Protein AF-A0A4Q1FXV6-F1 (afdb_monomer_lite)

Secondary structure (DSSP, 8-state):
-PPPS--HHHHHHHHHHHHHHHHHHHHHHHHHHHHHTSTTGGGG--S-HHHHHHHHHHHHHHHHHHHHHHHTT-TTHHHHHHHHHHHHHHHHHHHHHHHHHT----HHHHHHHHHHHHHHHHHHHHHHHHH----SSTTHHHHTTS--

Structure (mmCIF, N/CA/C/O backbon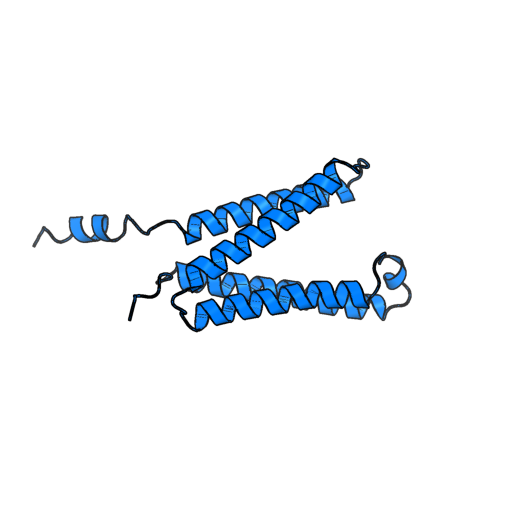e):
data_AF-A0A4Q1FXV6-F1
#
_entry.id   AF-A0A4Q1FXV6-F1
#
loop_
_atom_site.group_PDB
_atom_site.id
_atom_site.type_symbol
_atom_site.label_atom_id
_atom_site.label_alt_id
_atom_site.label_comp_id
_atom_site.label_asym_id
_atom_site.label_entity_id
_atom_site.label_seq_id
_atom_site.pdbx_PDB_ins_code
_atom_site.Cartn_x
_atom_site.Cartn_y
_atom_site.Cartn_z
_atom_site.occupancy
_atom_site.B_iso_or_equiv
_atom_site.auth_seq_id
_atom_site.auth_comp_id
_atom_site.auth_asym_id
_atom_site.auth_atom_id
_atom_site.pdbx_PDB_model_num
ATOM 1 N N . MET A 1 1 ? -10.592 0.958 28.708 1.00 49.41 1 MET A N 1
ATOM 2 C CA . MET A 1 1 ? -9.920 0.601 27.436 1.00 49.41 1 MET A CA 1
ATOM 3 C C . MET A 1 1 ? -10.477 1.533 26.357 1.00 49.41 1 MET A C 1
ATOM 5 O O . MET A 1 1 ? -11.689 1.550 26.207 1.00 49.41 1 MET A O 1
ATOM 9 N N . LYS A 1 2 ? -9.671 2.401 25.708 1.00 49.84 2 LYS A N 1
ATOM 10 C CA . LYS A 1 2 ? -10.195 3.294 24.646 1.00 49.84 2 LYS A CA 1
ATOM 11 C C . LYS A 1 2 ? -10.728 2.426 23.506 1.00 49.84 2 LYS A C 1
ATOM 13 O O . LYS A 1 2 ? -10.042 1.497 23.089 1.00 49.84 2 LYS A O 1
ATOM 18 N N . GLU A 1 3 ? -11.942 2.712 23.063 1.00 61.62 3 GLU A N 1
ATOM 19 C CA . GLU A 1 3 ? -12.648 1.899 22.081 1.00 61.62 3 GLU A CA 1
ATOM 20 C C . GLU A 1 3 ? -11.879 1.841 20.753 1.00 61.62 3 GLU A C 1
ATOM 22 O O . GLU A 1 3 ? -11.339 2.847 20.283 1.00 61.62 3 GLU A O 1
ATOM 27 N N . PHE A 1 4 ? -11.786 0.650 20.161 1.00 70.62 4 PHE A N 1
ATOM 28 C CA . PHE A 1 4 ? -11.090 0.460 18.894 1.00 70.62 4 PHE A CA 1
ATOM 29 C C . PHE A 1 4 ? -11.812 1.217 17.770 1.00 70.62 4 PHE A C 1
ATOM 31 O O . PHE A 1 4 ? -13.023 1.087 17.596 1.00 70.62 4 PHE A O 1
ATOM 38 N N . PHE A 1 5 ? -11.062 2.022 17.012 1.00 74.06 5 PHE A N 1
ATOM 39 C CA . PHE A 1 5 ? -11.642 2.995 16.080 1.00 74.06 5 PHE A CA 1
ATOM 40 C C . PHE A 1 5 ? -12.228 2.373 14.799 1.00 74.06 5 PHE A C 1
ATOM 42 O O . PHE A 1 5 ? -13.101 2.977 14.181 1.00 74.06 5 PHE A O 1
ATOM 49 N N . LEU A 1 6 ? -11.762 1.188 14.382 1.00 75.62 6 LEU A N 1
ATOM 50 C CA . LEU A 1 6 ? -12.333 0.458 13.247 1.00 75.62 6 LEU A CA 1
ATOM 51 C C . LEU A 1 6 ? -13.434 -0.470 13.751 1.00 75.62 6 LEU A C 1
ATOM 53 O O . LEU A 1 6 ? -13.160 -1.517 14.334 1.00 75.62 6 LEU A O 1
ATOM 57 N N . LYS A 1 7 ? -14.690 -0.119 13.482 1.00 74.06 7 LYS A N 1
ATOM 58 C CA . LYS A 1 7 ? -15.844 -0.968 13.800 1.00 74.06 7 LYS A CA 1
ATOM 59 C C . LYS A 1 7 ? -16.528 -1.486 12.537 1.00 74.06 7 LYS A C 1
ATOM 61 O O . LYS A 1 7 ? -16.337 -0.965 11.436 1.00 74.06 7 LYS A O 1
ATOM 66 N N . GLY A 1 8 ? -17.303 -2.556 12.705 1.00 78.88 8 GLY A N 1
ATOM 67 C CA . GLY A 1 8 ? -18.226 -3.068 11.693 1.00 78.88 8 GLY A CA 1
ATOM 68 C C . GLY A 1 8 ? -17.588 -3.344 10.327 1.00 78.88 8 GLY A C 1
ATOM 69 O O . GLY A 1 8 ? -16.646 -4.133 10.204 1.00 78.88 8 GLY A O 1
ATOM 70 N N . LYS A 1 9 ? -18.143 -2.713 9.283 1.00 79.38 9 LYS A N 1
ATOM 71 C CA . LYS A 1 9 ? -17.745 -2.925 7.881 1.00 79.38 9 LYS A CA 1
ATOM 72 C C . LYS A 1 9 ? -16.341 -2.387 7.582 1.00 79.38 9 LYS A C 1
ATOM 74 O O . LYS A 1 9 ? -15.608 -3.046 6.848 1.00 79.38 9 LYS A O 1
ATOM 79 N N . LYS A 1 10 ? -15.932 -1.266 8.195 1.00 80.88 10 LYS A N 1
ATOM 80 C CA . LYS A 1 10 ? -14.608 -0.656 7.973 1.00 80.88 10 LYS A CA 1
ATOM 81 C C . LYS A 1 10 ? -13.479 -1.595 8.380 1.00 80.88 10 LYS A C 1
ATOM 83 O O . LYS A 1 10 ? -12.569 -1.831 7.595 1.00 80.88 10 LYS A O 1
ATOM 88 N N . TYR A 1 11 ? -13.579 -2.201 9.565 1.00 82.12 11 TYR A N 1
ATOM 89 C CA . TYR A 1 11 ? -12.604 -3.191 10.039 1.00 82.12 11 TYR A CA 1
ATOM 90 C C . TYR A 1 11 ? -12.400 -4.335 9.036 1.00 82.12 11 TYR A C 1
ATOM 92 O O . TYR A 1 11 ? -11.271 -4.625 8.642 1.00 82.12 11 TYR A O 1
ATOM 100 N N . LYS A 1 12 ? -13.500 -4.956 8.588 1.00 83.88 12 LYS A N 1
ATOM 101 C CA . LYS A 1 12 ? -13.450 -6.077 7.638 1.00 83.88 12 LYS A CA 1
ATOM 102 C C . LYS A 1 12 ? -12.868 -5.650 6.292 1.00 83.88 12 LYS A C 1
ATOM 104 O O . LYS A 1 12 ? -12.119 -6.423 5.705 1.00 83.88 12 LYS A O 1
ATOM 109 N N . LEU A 1 13 ? -13.195 -4.445 5.820 1.00 87.12 13 LEU A N 1
ATOM 110 C CA . LEU A 1 13 ? -12.666 -3.902 4.571 1.00 87.12 13 LEU A CA 1
ATOM 111 C C . LEU A 1 13 ? -11.144 -3.747 4.633 1.00 87.12 13 LEU A C 1
ATOM 113 O O . LEU A 1 13 ? -10.454 -4.310 3.792 1.00 87.12 13 LEU A O 1
ATOM 117 N N . PHE A 1 14 ? -10.621 -3.041 5.640 1.00 87.25 14 PHE A N 1
ATOM 118 C CA . PHE A 1 14 ? -9.181 -2.794 5.756 1.00 87.25 14 PHE A CA 1
ATOM 119 C C . PHE A 1 14 ? -8.388 -4.086 5.972 1.00 87.25 14 PHE A C 1
ATOM 121 O O . PHE A 1 14 ? -7.348 -4.275 5.348 1.00 87.25 14 PHE A O 1
ATOM 128 N N . LEU A 1 15 ? -8.900 -5.015 6.786 1.00 87.56 15 LEU A N 1
ATOM 129 C CA . LEU A 1 15 ? -8.254 -6.314 6.976 1.00 87.56 15 LEU A CA 1
ATOM 130 C C . LEU A 1 15 ? -8.200 -7.118 5.666 1.00 87.56 15 LEU A C 1
ATOM 132 O O . LEU A 1 15 ? -7.138 -7.604 5.283 1.00 87.56 15 LEU A O 1
ATOM 136 N N . ARG A 1 16 ? -9.331 -7.225 4.951 1.00 88.44 16 ARG A N 1
ATOM 137 C CA . ARG A 1 16 ? -9.392 -7.913 3.650 1.00 88.44 16 ARG A CA 1
ATOM 138 C C . ARG A 1 16 ? -8.508 -7.243 2.611 1.00 88.44 16 ARG A C 1
ATOM 140 O O . ARG A 1 16 ? -7.897 -7.944 1.819 1.00 88.44 16 ARG A O 1
ATOM 147 N N . PHE A 1 17 ? -8.421 -5.917 2.630 1.00 89.25 17 PHE A N 1
ATOM 148 C CA . PHE A 1 17 ? -7.564 -5.162 1.729 1.00 89.25 17 PHE A CA 1
ATOM 149 C C . PHE A 1 17 ? -6.090 -5.546 1.901 1.00 89.25 17 PHE A C 1
ATOM 151 O O . PHE A 1 17 ? -5.454 -5.943 0.930 1.00 89.25 17 PHE A O 1
ATOM 158 N N . HIS A 1 18 ? -5.555 -5.511 3.124 1.00 90.62 18 HIS A N 1
ATOM 159 C CA . HIS A 1 18 ? -4.154 -5.883 3.345 1.00 90.62 18 HIS A CA 1
ATOM 160 C C . HIS A 1 18 ? -3.883 -7.354 2.995 1.00 90.62 18 HIS A C 1
ATOM 162 O O . HIS A 1 18 ? -2.859 -7.650 2.384 1.00 90.62 18 HIS A O 1
ATOM 168 N N . LEU A 1 19 ? -4.820 -8.266 3.284 1.00 89.75 19 LEU A N 1
ATOM 169 C CA . LEU A 1 19 ? -4.711 -9.673 2.875 1.00 89.75 19 LEU A CA 1
ATOM 170 C C . LEU A 1 19 ? -4.755 -9.856 1.350 1.00 89.75 19 LEU A C 1
ATOM 172 O O . LEU A 1 19 ? -4.003 -10.660 0.805 1.00 89.75 19 LEU A O 1
ATOM 176 N N . PHE A 1 20 ? -5.599 -9.095 0.653 1.00 91.25 20 PHE A N 1
ATOM 177 C CA . PHE A 1 20 ? -5.674 -9.109 -0.806 1.00 91.25 20 PHE A CA 1
ATOM 178 C C . PHE A 1 20 ? -4.355 -8.649 -1.438 1.00 91.25 20 PHE A C 1
ATOM 180 O O . PHE A 1 20 ? -3.843 -9.305 -2.343 1.00 91.25 20 PHE A O 1
ATOM 187 N N . ILE A 1 21 ? -3.761 -7.574 -0.911 1.00 88.12 21 ILE A N 1
ATOM 188 C CA . ILE A 1 21 ? -2.453 -7.080 -1.355 1.00 88.12 21 ILE A CA 1
ATOM 189 C C . ILE A 1 21 ? -1.349 -8.117 -1.105 1.00 88.12 21 ILE A C 1
ATOM 191 O O . ILE A 1 21 ? -0.517 -8.341 -1.982 1.00 88.12 21 ILE A O 1
ATOM 195 N N . VAL A 1 22 ? -1.361 -8.796 0.047 1.00 90.50 22 VAL A N 1
ATOM 196 C CA . VAL A 1 22 ? -0.435 -9.908 0.331 1.00 90.50 22 VAL A CA 1
ATOM 197 C C . VAL A 1 22 ? -0.581 -11.024 -0.701 1.00 90.50 22 VAL A C 1
ATOM 199 O O . VAL A 1 22 ? 0.427 -11.495 -1.226 1.00 90.50 22 VAL A O 1
ATOM 202 N N . GLY A 1 23 ? -1.814 -11.419 -1.032 1.00 89.94 23 GLY A N 1
ATOM 203 C CA . GLY A 1 23 ? -2.084 -12.434 -2.052 1.00 89.94 23 GLY A CA 1
ATOM 204 C C . GLY A 1 23 ? -1.532 -12.043 -3.423 1.00 89.94 23 GLY A C 1
ATOM 205 O O . GLY A 1 23 ? -0.808 -12.827 -4.034 1.00 89.94 23 GLY A O 1
ATOM 206 N N . LEU A 1 24 ? -1.791 -10.808 -3.869 1.00 88.12 24 LEU A N 1
ATOM 207 C CA . LEU A 1 24 ? -1.260 -10.295 -5.135 1.00 88.12 24 LEU A CA 1
ATOM 208 C C . LEU A 1 24 ? 0.271 -10.330 -5.170 1.00 88.12 24 LEU A C 1
ATOM 210 O O . LEU A 1 24 ? 0.844 -10.890 -6.102 1.00 88.12 24 LEU A O 1
ATOM 214 N N . TYR A 1 25 ? 0.947 -9.776 -4.160 1.00 88.31 25 TYR A N 1
ATOM 215 C CA . TYR A 1 25 ? 2.413 -9.750 -4.154 1.00 88.31 25 TYR A CA 1
ATOM 216 C C . TYR A 1 25 ? 3.042 -11.136 -3.985 1.00 88.31 25 TYR A C 1
ATOM 218 O O . TYR A 1 25 ? 4.128 -11.365 -4.509 1.00 88.31 25 TYR A O 1
ATOM 226 N N . SER A 1 26 ? 2.360 -12.074 -3.323 1.00 88.50 26 SER A N 1
ATOM 227 C CA . SER A 1 26 ? 2.816 -13.468 -3.233 1.00 88.50 26 SER A CA 1
ATOM 228 C C . SER A 1 26 ? 2.779 -14.157 -4.599 1.00 88.50 26 SER A C 1
ATOM 230 O O . SER A 1 26 ? 3.736 -14.837 -4.965 1.00 88.50 26 SER A O 1
ATOM 232 N N . LEU A 1 27 ? 1.718 -13.932 -5.385 1.00 88.38 27 LEU A N 1
ATOM 233 C CA . LEU A 1 27 ? 1.630 -14.428 -6.763 1.00 88.38 27 LEU A CA 1
ATOM 234 C C . LEU A 1 27 ? 2.717 -13.810 -7.651 1.00 88.38 27 LEU A C 1
ATOM 236 O O . LEU A 1 27 ? 3.383 -14.536 -8.384 1.00 88.38 27 LEU A O 1
ATOM 240 N N . TYR A 1 28 ? 2.951 -12.497 -7.543 1.00 83.19 28 TYR A N 1
ATOM 241 C CA . TYR A 1 28 ? 4.038 -11.826 -8.267 1.00 83.19 28 TYR A CA 1
ATOM 242 C C . TYR A 1 28 ? 5.417 -12.377 -7.903 1.00 83.19 28 TYR A C 1
ATOM 244 O O . TYR A 1 28 ? 6.234 -12.610 -8.794 1.00 83.19 28 TYR A O 1
ATOM 252 N N . LEU A 1 29 ? 5.679 -12.607 -6.614 1.00 86.06 29 LEU A N 1
ATOM 253 C CA . LEU A 1 29 ? 6.936 -13.184 -6.148 1.00 86.06 29 LEU A CA 1
ATOM 254 C C . LEU A 1 29 ? 7.131 -14.601 -6.700 1.00 86.06 29 LEU A C 1
ATOM 256 O O . LEU A 1 29 ? 8.198 -14.898 -7.230 1.00 86.06 29 LEU A O 1
ATOM 260 N N . MET A 1 30 ? 6.099 -15.448 -6.633 1.00 86.06 30 MET A N 1
ATOM 261 C CA . MET A 1 30 ? 6.152 -16.810 -7.171 1.00 86.06 30 MET A CA 1
ATOM 262 C C . MET A 1 30 ? 6.418 -16.805 -8.679 1.00 86.06 30 MET A C 1
ATOM 264 O O . MET A 1 30 ? 7.310 -17.513 -9.141 1.00 86.06 30 MET A O 1
ATOM 268 N N . ASN A 1 31 ? 5.708 -15.954 -9.426 1.00 82.62 31 ASN A N 1
ATOM 269 C CA . ASN A 1 31 ? 5.916 -15.800 -10.863 1.00 82.62 31 ASN A CA 1
ATOM 270 C C . ASN A 1 31 ? 7.339 -15.323 -11.177 1.00 82.62 31 ASN A C 1
ATOM 272 O O . ASN A 1 31 ? 8.002 -15.887 -12.035 1.00 82.62 31 ASN A O 1
ATOM 276 N N . THR A 1 32 ? 7.844 -14.340 -10.428 1.00 79.94 32 THR A N 1
ATOM 277 C CA . THR A 1 32 ? 9.209 -13.827 -10.596 1.00 79.94 32 THR A CA 1
ATOM 278 C C . THR A 1 32 ? 10.242 -14.935 -10.398 1.00 79.94 32 THR A C 1
ATOM 280 O O . THR A 1 32 ? 11.093 -15.142 -11.255 1.00 79.94 32 THR A O 1
ATOM 283 N N . VAL A 1 33 ? 10.150 -15.694 -9.302 1.00 83.00 33 VAL A N 1
ATOM 284 C CA . VAL A 1 33 ? 11.071 -16.809 -9.025 1.00 83.00 33 VAL A CA 1
ATOM 285 C C . VAL A 1 33 ? 11.013 -17.869 -10.131 1.00 83.00 33 VAL A C 1
ATOM 287 O O . VAL A 1 33 ? 12.056 -18.372 -10.544 1.00 83.00 33 VAL A O 1
ATOM 290 N N . MET A 1 34 ? 9.820 -18.187 -10.645 1.00 82.88 34 MET A N 1
ATOM 291 C CA . MET A 1 34 ? 9.661 -19.123 -11.763 1.00 82.88 34 MET A CA 1
ATOM 292 C C . MET A 1 34 ? 10.303 -18.596 -13.054 1.00 82.88 34 MET A C 1
ATOM 294 O O . MET A 1 34 ? 11.047 -19.333 -13.696 1.00 82.88 34 MET A O 1
ATOM 298 N N . SER A 1 35 ? 10.085 -17.325 -13.402 1.00 76.69 35 SER A N 1
ATOM 299 C CA . SER A 1 35 ? 10.620 -16.719 -14.627 1.00 76.69 35 SER A CA 1
ATOM 300 C C . SER A 1 35 ? 12.148 -16.634 -14.635 1.00 76.69 35 SER A C 1
ATOM 302 O O . SER A 1 35 ? 12.754 -16.946 -15.656 1.00 76.69 35 SER A O 1
ATOM 304 N N . TYR A 1 36 ? 12.805 -16.305 -13.515 1.00 71.75 36 TYR A N 1
ATOM 305 C CA . TYR A 1 36 ? 14.279 -16.324 -13.450 1.00 71.75 36 TYR A CA 1
ATOM 306 C C . TYR A 1 36 ? 14.883 -17.734 -13.510 1.00 71.75 36 TYR A C 1
ATOM 308 O O . TYR A 1 36 ? 16.030 -17.883 -13.925 1.00 71.75 36 TYR A O 1
ATOM 316 N N . ASN A 1 37 ? 14.134 -18.765 -13.108 1.00 73.44 37 ASN A N 1
ATOM 317 C CA . ASN A 1 37 ? 14.555 -20.158 -13.277 1.00 73.44 37 ASN A CA 1
ATOM 318 C C . ASN A 1 37 ? 14.398 -20.647 -14.728 1.00 73.44 37 ASN A C 1
ATOM 320 O O . ASN A 1 37 ? 14.912 -21.712 -15.070 1.00 73.44 37 ASN A O 1
ATOM 324 N N . SER A 1 38 ? 13.714 -19.882 -15.585 1.00 67.56 38 SER A N 1
ATOM 325 C CA . SER A 1 38 ? 13.642 -20.136 -17.022 1.00 67.56 38 SER A CA 1
ATOM 326 C C . SER A 1 38 ? 14.734 -19.343 -17.758 1.00 67.56 38 SER A C 1
ATOM 328 O O . SER A 1 38 ? 14.905 -18.140 -17.554 1.00 67.56 38 SER A O 1
ATOM 330 N N . LEU A 1 39 ? 15.501 -20.023 -18.616 1.00 56.38 39 LEU A N 1
ATOM 331 C CA . LEU A 1 39 ? 16.611 -19.422 -19.372 1.00 56.38 39 LEU A CA 1
ATOM 332 C C . LEU A 1 39 ? 16.155 -18.335 -20.366 1.00 56.38 39 LEU A C 1
ATOM 334 O O . LEU A 1 39 ? 16.945 -17.448 -20.691 1.00 56.38 39 LEU A O 1
ATOM 338 N N . ASP A 1 40 ? 14.900 -18.389 -20.822 1.00 60.22 40 ASP A N 1
ATOM 339 C CA . ASP A 1 40 ? 14.352 -17.469 -21.825 1.00 60.22 40 ASP A CA 1
ATOM 340 C C . ASP A 1 40 ? 13.789 -16.172 -21.213 1.00 60.22 40 ASP A C 1
ATOM 342 O O . ASP A 1 40 ? 14.052 -15.092 -21.749 1.00 60.22 40 ASP A O 1
ATOM 346 N N . ASP A 1 41 ? 13.106 -16.229 -20.059 1.00 58.19 41 ASP A N 1
ATOM 347 C CA . ASP A 1 41 ? 12.453 -15.041 -19.481 1.00 58.19 41 ASP A CA 1
ATOM 348 C C . ASP A 1 41 ? 13.386 -14.170 -18.625 1.00 58.19 41 ASP A C 1
ATOM 350 O O . ASP A 1 41 ? 13.135 -12.974 -18.441 1.00 58.19 41 ASP A O 1
ATOM 354 N N . ALA A 1 42 ? 14.501 -14.722 -18.130 1.00 58.31 42 ALA A N 1
ATOM 355 C CA . ALA A 1 42 ? 15.468 -13.982 -17.314 1.00 58.31 42 ALA A CA 1
ATOM 356 C C . ALA A 1 42 ? 16.034 -12.736 -18.031 1.00 58.31 42 ALA A C 1
ATOM 358 O O . ALA A 1 42 ? 16.381 -11.750 -17.380 1.00 58.31 42 ALA A O 1
ATOM 359 N N . LYS A 1 43 ? 16.068 -12.739 -19.375 1.00 59.97 43 LYS A N 1
ATOM 360 C CA . LYS A 1 43 ? 16.532 -11.610 -20.204 1.00 59.97 43 LYS A CA 1
ATOM 361 C C . LYS A 1 43 ? 15.66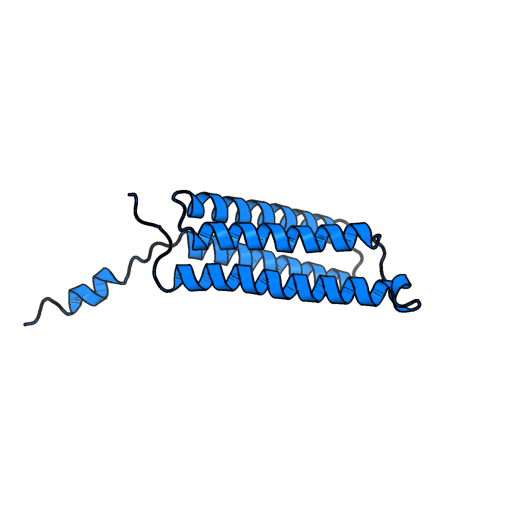2 -10.353 -20.105 1.00 59.97 43 LYS A C 1
ATOM 363 O O . LYS A 1 43 ? 16.144 -9.274 -20.445 1.00 59.97 43 LYS A O 1
ATOM 368 N N . TYR A 1 44 ? 14.410 -10.466 -19.660 1.00 58.97 44 TYR A N 1
ATOM 369 C CA . TYR A 1 44 ? 13.495 -9.324 -19.557 1.00 58.97 44 TYR A CA 1
ATOM 370 C C . TYR A 1 44 ? 13.606 -8.571 -18.228 1.00 58.97 44 TYR A C 1
ATOM 372 O O . TYR A 1 44 ? 13.047 -7.480 -18.088 1.00 58.97 44 TYR A O 1
ATOM 380 N N . TYR A 1 45 ? 14.355 -9.103 -17.260 1.00 59.53 45 TYR A N 1
ATOM 381 C CA . TYR A 1 45 ? 14.539 -8.460 -15.970 1.00 59.53 45 TYR A CA 1
ATOM 382 C C . TYR A 1 45 ? 15.824 -7.632 -15.932 1.00 59.53 45 TYR A C 1
ATOM 384 O O . TYR A 1 45 ? 16.933 -8.145 -16.051 1.00 59.53 45 TYR A O 1
ATOM 392 N N . LYS A 1 46 ? 15.660 -6.319 -15.741 1.00 62.53 46 LYS A N 1
ATOM 393 C CA . LYS A 1 46 ? 16.771 -5.363 -15.616 1.00 62.53 46 LYS A CA 1
ATOM 394 C C . LYS A 1 46 ? 17.380 -5.334 -14.206 1.00 62.53 46 LYS A C 1
ATOM 396 O O . LYS A 1 46 ? 18.552 -5.009 -14.058 1.00 62.53 46 LYS A O 1
ATOM 401 N N . GLU A 1 47 ? 16.567 -5.641 -13.196 1.00 66.94 47 GLU A N 1
ATOM 402 C CA . GLU A 1 47 ? 16.965 -5.769 -11.787 1.00 66.94 47 GLU A CA 1
ATOM 403 C C . GLU A 1 47 ? 17.441 -7.203 -11.508 1.00 66.94 47 GLU A C 1
ATOM 405 O O . GLU A 1 47 ? 17.049 -8.154 -12.192 1.00 66.94 47 GLU A O 1
ATOM 410 N N . SER A 1 48 ? 18.287 -7.377 -10.497 1.00 78.00 48 SER A N 1
ATOM 411 C CA . SER A 1 48 ? 18.707 -8.707 -10.052 1.00 78.00 48 SER A CA 1
ATOM 412 C C . SER A 1 48 ? 17.535 -9.482 -9.434 1.00 78.00 48 SER A C 1
ATOM 414 O O . SER A 1 48 ? 16.611 -8.900 -8.858 1.00 78.00 48 SER A O 1
ATOM 416 N N . ILE A 1 49 ? 17.586 -10.818 -9.493 1.00 80.12 49 ILE A N 1
ATOM 417 C CA . ILE A 1 49 ? 16.580 -11.678 -8.847 1.00 80.12 49 ILE A CA 1
ATOM 418 C C . ILE A 1 49 ? 16.430 -11.344 -7.355 1.00 80.12 49 ILE A C 1
ATOM 420 O O . ILE A 1 49 ? 15.316 -11.283 -6.836 1.00 80.12 49 ILE A O 1
ATOM 424 N N . SER A 1 50 ? 17.541 -11.048 -6.675 1.00 78.75 50 SER A N 1
ATOM 425 C CA . SER A 1 50 ? 17.567 -10.665 -5.264 1.00 78.75 50 SER A CA 1
ATOM 426 C C . SER A 1 50 ? 16.842 -9.351 -4.988 1.00 78.75 50 SER A C 1
ATOM 428 O O . SER A 1 50 ? 16.120 -9.267 -3.998 1.00 78.75 50 SER A O 1
ATOM 430 N N . GLU A 1 51 ? 16.991 -8.343 -5.852 1.00 80.62 51 GLU A N 1
ATOM 431 C CA . GLU A 1 51 ? 16.310 -7.051 -5.693 1.00 80.62 51 GLU A CA 1
ATOM 432 C C . GLU A 1 51 ? 14.795 -7.210 -5.831 1.00 80.62 51 GLU A C 1
ATOM 434 O O . GLU A 1 51 ? 14.046 -6.734 -4.976 1.00 80.62 51 GLU A O 1
ATOM 439 N N . ASN A 1 52 ? 14.340 -7.954 -6.844 1.00 81.06 52 ASN A N 1
ATOM 440 C CA . ASN A 1 52 ? 12.916 -8.215 -7.039 1.00 81.06 52 ASN A CA 1
ATOM 441 C C . ASN A 1 52 ? 12.315 -9.054 -5.903 1.00 81.06 52 ASN A C 1
ATOM 443 O O . ASN A 1 52 ? 11.254 -8.708 -5.375 1.00 81.06 52 ASN A O 1
ATOM 447 N N . ILE A 1 53 ? 13.001 -10.121 -5.474 1.00 85.69 53 ILE A N 1
ATOM 448 C CA . ILE A 1 53 ? 12.562 -10.942 -4.337 1.00 85.69 53 ILE A CA 1
ATOM 449 C C . ILE A 1 53 ? 12.439 -10.084 -3.079 1.00 85.69 53 ILE A C 1
ATOM 451 O O . ILE A 1 53 ? 11.408 -10.133 -2.405 1.00 85.69 53 ILE A O 1
ATOM 455 N N . LEU A 1 54 ? 13.458 -9.278 -2.770 1.00 86.44 54 LEU A N 1
ATOM 456 C CA . LEU A 1 54 ? 13.478 -8.436 -1.576 1.00 86.44 54 LEU A CA 1
ATOM 457 C C . LEU A 1 54 ? 12.357 -7.397 -1.613 1.00 86.44 54 LEU A C 1
ATOM 459 O O . LEU A 1 54 ? 11.640 -7.231 -0.627 1.00 86.44 54 LEU A O 1
ATOM 463 N N . LYS A 1 55 ? 12.152 -6.749 -2.761 1.00 85.50 55 LYS A N 1
ATOM 464 C CA . LYS A 1 55 ? 11.099 -5.753 -2.979 1.00 85.50 55 LYS A CA 1
ATOM 465 C C . LYS A 1 55 ? 9.704 -6.327 -2.745 1.00 85.50 55 LYS A C 1
ATOM 467 O O . LYS A 1 55 ? 8.945 -5.785 -1.940 1.00 85.50 55 LYS A O 1
ATOM 472 N N . TYR A 1 56 ? 9.362 -7.441 -3.394 1.00 85.44 56 TYR A N 1
ATOM 473 C CA . TYR A 1 56 ? 8.045 -8.062 -3.222 1.00 85.44 56 TYR A CA 1
ATOM 474 C C . TYR A 1 56 ? 7.858 -8.656 -1.821 1.00 85.44 56 TYR A C 1
ATOM 476 O O . TYR A 1 56 ? 6.788 -8.496 -1.232 1.00 85.44 56 TYR A O 1
ATOM 484 N N . SER A 1 57 ? 8.905 -9.249 -1.239 1.00 88.75 57 SER A N 1
ATOM 485 C CA . SER A 1 57 ? 8.878 -9.742 0.145 1.00 88.75 57 SER A CA 1
ATOM 486 C C . SER A 1 57 ? 8.622 -8.614 1.142 1.00 88.75 57 SER A C 1
ATOM 488 O O . SER A 1 57 ? 7.816 -8.771 2.058 1.00 88.75 57 SER A O 1
ATOM 490 N N . LEU A 1 58 ? 9.239 -7.446 0.944 1.00 89.38 58 LEU A N 1
ATOM 491 C CA . LEU A 1 58 ? 9.023 -6.279 1.793 1.00 89.38 58 LEU A CA 1
ATOM 492 C C . LEU A 1 58 ? 7.565 -5.798 1.727 1.00 89.38 58 LEU A C 1
ATOM 494 O O . LEU A 1 58 ? 6.960 -5.542 2.769 1.00 89.38 58 LEU A O 1
ATOM 498 N N . TYR A 1 59 ? 6.959 -5.747 0.534 1.00 87.06 59 TYR A N 1
ATOM 499 C CA . TYR A 1 59 ? 5.539 -5.404 0.400 1.00 87.06 59 TYR A CA 1
ATOM 500 C C . TYR A 1 59 ? 4.620 -6.403 1.111 1.00 87.06 59 TYR A C 1
ATOM 502 O O . TYR A 1 59 ? 3.659 -5.982 1.763 1.00 87.06 59 TYR A O 1
ATOM 510 N N . ILE A 1 60 ? 4.918 -7.703 1.030 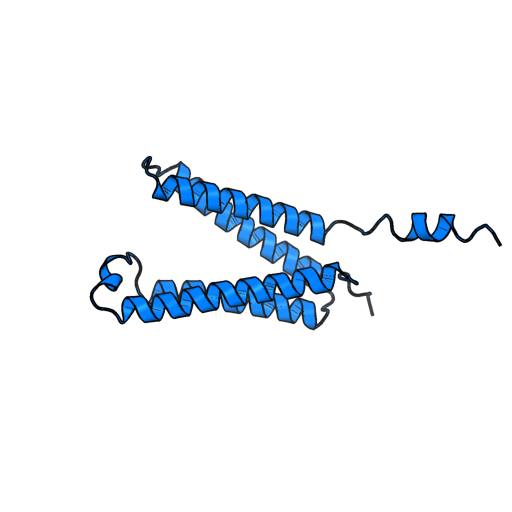1.00 88.94 60 ILE A N 1
ATOM 511 C CA . ILE A 1 60 ? 4.175 -8.751 1.743 1.00 88.94 60 ILE A CA 1
ATOM 512 C C . ILE A 1 60 ? 4.294 -8.551 3.257 1.00 88.94 60 ILE A C 1
ATOM 514 O O . ILE A 1 60 ? 3.275 -8.449 3.942 1.00 88.94 60 ILE A O 1
ATOM 518 N N . ILE A 1 61 ? 5.519 -8.437 3.778 1.00 91.56 61 ILE A N 1
ATOM 519 C CA . ILE A 1 61 ? 5.794 -8.314 5.217 1.00 91.56 61 ILE A CA 1
ATOM 520 C C . ILE A 1 61 ? 5.094 -7.086 5.800 1.00 91.56 61 ILE A C 1
ATOM 522 O O . ILE A 1 61 ? 4.405 -7.191 6.814 1.00 91.56 61 ILE A O 1
ATOM 526 N N . VAL A 1 62 ? 5.209 -5.926 5.150 1.00 90.75 62 VAL A N 1
ATOM 527 C CA . VAL A 1 62 ? 4.602 -4.690 5.660 1.00 90.75 62 VAL A CA 1
ATOM 528 C C . VAL A 1 62 ? 3.071 -4.780 5.669 1.00 90.75 62 VAL A C 1
ATOM 530 O O . VAL A 1 62 ? 2.440 -4.349 6.637 1.00 90.75 62 VAL A O 1
ATOM 533 N N . ASN A 1 63 ? 2.454 -5.390 4.651 1.00 89.94 63 ASN A N 1
ATOM 534 C CA . ASN A 1 63 ? 1.000 -5.580 4.636 1.00 89.94 63 ASN A CA 1
ATOM 535 C C . ASN A 1 63 ? 0.525 -6.629 5.652 1.00 89.94 63 ASN A C 1
ATOM 537 O O . ASN A 1 63 ? -0.533 -6.442 6.252 1.00 89.94 63 ASN A O 1
ATOM 541 N N . LEU A 1 64 ? 1.305 -7.684 5.909 1.00 91.69 64 LEU A N 1
ATOM 542 C CA . LEU A 1 64 ? 1.027 -8.635 6.989 1.00 91.69 64 LEU A CA 1
ATOM 543 C C . LEU A 1 64 ? 1.078 -7.951 8.357 1.00 91.69 64 LEU A C 1
ATOM 545 O O . LEU A 1 64 ? 0.152 -8.112 9.149 1.00 91.69 64 LEU A O 1
ATOM 549 N N . ILE A 1 65 ? 2.102 -7.131 8.616 1.00 90.56 65 ILE A N 1
ATOM 550 C CA . ILE A 1 65 ? 2.216 -6.351 9.857 1.00 90.56 65 ILE A CA 1
ATOM 551 C C . ILE A 1 65 ? 1.011 -5.415 10.010 1.00 90.56 65 ILE A C 1
ATOM 553 O O . ILE A 1 65 ? 0.383 -5.397 11.069 1.00 90.56 65 ILE A O 1
ATOM 557 N N . ALA A 1 66 ? 0.631 -4.683 8.958 1.00 87.38 66 ALA A N 1
ATOM 558 C CA . ALA A 1 66 ? -0.551 -3.820 8.982 1.00 87.38 66 ALA A CA 1
ATOM 559 C C . ALA A 1 66 ? -1.841 -4.613 9.270 1.00 87.38 66 ALA A C 1
ATOM 561 O O . ALA A 1 66 ? -2.655 -4.200 10.101 1.00 87.38 66 ALA A O 1
ATOM 562 N N . GLY A 1 67 ? -1.999 -5.785 8.646 1.00 87.12 67 GLY A N 1
ATOM 563 C CA . GLY A 1 67 ? -3.108 -6.706 8.895 1.00 87.12 67 GLY A CA 1
ATOM 564 C C . GLY A 1 67 ? -3.161 -7.203 10.342 1.00 87.12 67 GLY A C 1
ATOM 565 O O . GLY A 1 67 ? -4.227 -7.169 10.956 1.00 87.12 67 GLY A O 1
ATOM 566 N N . ILE A 1 68 ? -2.020 -7.591 10.920 1.00 88.31 68 ILE A N 1
ATOM 567 C CA . ILE A 1 68 ? -1.906 -8.021 12.324 1.00 88.31 68 ILE A CA 1
ATOM 568 C C . ILE A 1 68 ? -2.264 -6.872 13.271 1.00 88.31 68 ILE A C 1
ATOM 570 O O . ILE A 1 68 ? -3.021 -7.070 14.216 1.00 88.31 68 ILE A O 1
ATOM 574 N N . ILE A 1 69 ? -1.780 -5.657 13.008 1.00 87.31 69 ILE A N 1
ATOM 575 C CA . ILE A 1 69 ? -2.083 -4.473 13.825 1.00 87.31 69 ILE A CA 1
ATOM 576 C C . ILE A 1 69 ? -3.593 -4.194 13.840 1.00 87.31 69 ILE A C 1
ATOM 578 O O . ILE A 1 69 ? -4.161 -3.927 14.904 1.00 87.31 69 ILE A O 1
ATOM 582 N N . ILE A 1 70 ? -4.254 -4.325 12.683 1.00 86.50 70 ILE A N 1
ATOM 583 C CA . ILE A 1 70 ? -5.715 -4.238 12.569 1.00 86.50 70 ILE A CA 1
ATOM 584 C C . ILE A 1 70 ? -6.385 -5.362 13.365 1.00 86.50 70 ILE A C 1
ATOM 586 O O . ILE A 1 70 ? -7.266 -5.079 14.178 1.00 86.50 70 ILE A O 1
ATOM 590 N N . PHE A 1 71 ? -5.962 -6.614 13.167 1.00 85.19 71 PHE A N 1
ATOM 591 C CA . PHE A 1 71 ? -6.537 -7.801 13.806 1.00 85.19 71 PHE A CA 1
ATOM 592 C C . PHE A 1 71 ? -6.449 -7.754 15.338 1.00 85.19 71 PHE A C 1
ATOM 594 O O . PHE A 1 71 ? -7.440 -8.000 16.024 1.00 85.19 71 PHE A O 1
ATOM 601 N N . CYS A 1 72 ? -5.295 -7.349 15.873 1.00 85.31 72 CYS A N 1
ATOM 602 C CA . CYS A 1 72 ? -5.036 -7.196 17.307 1.00 85.31 72 CYS A CA 1
ATOM 603 C C . CYS A 1 72 ? -5.725 -5.972 17.930 1.00 85.31 72 CYS A C 1
ATOM 605 O O . CYS A 1 72 ? -5.625 -5.755 19.136 1.00 85.31 72 CYS A O 1
ATOM 607 N N . LYS A 1 73 ? -6.417 -5.157 17.126 1.00 83.06 73 LYS A N 1
ATOM 608 C CA . LYS A 1 73 ? -7.181 -3.985 17.567 1.00 83.06 73 LYS A CA 1
ATOM 609 C C . LYS A 1 73 ? -6.368 -2.991 18.406 1.00 83.06 73 LYS A C 1
ATOM 611 O O . LYS A 1 73 ? -6.865 -2.428 19.384 1.00 83.06 73 LYS A O 1
ATOM 616 N N . LEU A 1 74 ? -5.110 -2.749 18.031 1.00 80.69 74 LEU A N 1
ATOM 617 C CA . LEU A 1 74 ? -4.214 -1.905 18.825 1.00 80.69 74 LEU A CA 1
ATOM 618 C C . LEU A 1 74 ? -4.720 -0.457 18.901 1.00 80.69 74 LEU A C 1
ATOM 620 O O . LEU A 1 74 ? -5.220 0.101 17.920 1.00 80.69 74 LEU A O 1
ATOM 624 N N . LYS A 1 75 ? -4.514 0.194 20.052 1.00 78.88 75 LYS A N 1
ATOM 625 C CA . LYS A 1 75 ? -4.939 1.583 20.324 1.00 78.88 75 LYS A CA 1
ATOM 626 C C . LYS A 1 75 ? -4.440 2.589 19.276 1.00 78.88 75 LYS A C 1
ATOM 628 O O . LYS A 1 75 ? -5.146 3.538 18.949 1.00 78.88 75 LYS A O 1
ATOM 633 N N . TYR A 1 76 ? -3.236 2.374 18.749 1.00 81.25 76 TYR A N 1
ATOM 634 C CA . TYR A 1 76 ? -2.567 3.279 17.808 1.00 81.25 76 TYR A CA 1
ATOM 635 C C . TYR A 1 76 ? -2.767 2.901 16.332 1.00 81.25 76 TYR A C 1
ATOM 637 O O . TYR A 1 76 ? -2.218 3.566 15.459 1.00 81.25 76 TYR A O 1
ATOM 645 N N . THR A 1 77 ? -3.587 1.885 16.033 1.00 84.56 77 THR A N 1
ATOM 646 C CA . THR A 1 77 ? -3.802 1.365 14.668 1.00 84.56 77 THR A CA 1
ATOM 647 C C . THR A 1 77 ? -4.154 2.469 13.666 1.00 84.56 77 THR A C 1
ATOM 649 O O . THR A 1 77 ? -3.602 2.486 12.575 1.00 84.56 77 THR A O 1
ATOM 652 N N . LYS A 1 78 ? -4.995 3.449 14.030 1.00 84.69 78 LYS A N 1
ATOM 653 C CA . LYS A 1 78 ? -5.357 4.557 13.124 1.00 84.69 78 LYS A C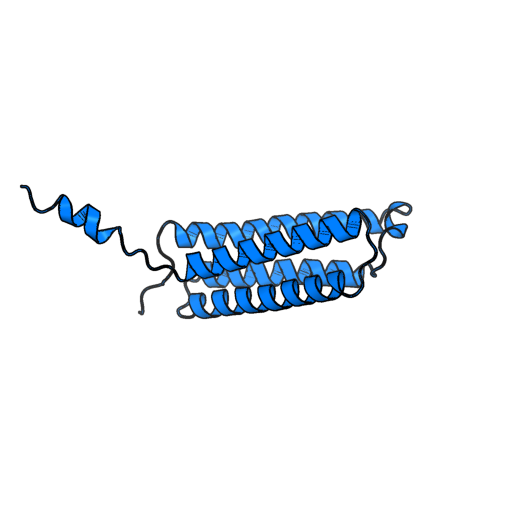A 1
ATOM 654 C C . LYS A 1 78 ? -4.147 5.374 12.685 1.00 84.69 78 LYS A C 1
ATOM 656 O O . LYS A 1 78 ? -4.011 5.693 11.510 1.00 84.69 78 LYS A O 1
ATOM 661 N N . ILE A 1 79 ? -3.292 5.721 13.644 1.00 86.00 79 ILE A N 1
ATOM 662 C CA . ILE A 1 79 ? -2.091 6.523 13.403 1.00 86.00 79 ILE A CA 1
ATOM 663 C C . ILE A 1 79 ? -1.122 5.726 12.534 1.00 86.00 79 ILE A C 1
ATOM 665 O O . ILE A 1 79 ? -0.608 6.261 11.560 1.00 86.00 79 ILE A O 1
ATOM 669 N N . ILE A 1 80 ? -0.943 4.439 12.838 1.00 86.94 80 ILE A N 1
ATOM 670 C CA . ILE A 1 80 ? -0.054 3.551 12.084 1.00 86.94 80 ILE A CA 1
ATOM 671 C C . ILE A 1 80 ? -0.521 3.404 10.631 1.00 86.94 80 ILE A C 1
ATOM 673 O O . ILE A 1 80 ? 0.286 3.552 9.720 1.00 86.94 80 ILE A O 1
ATOM 677 N N . LEU A 1 81 ? -1.816 3.170 10.394 1.00 88.00 81 LEU A N 1
ATOM 678 C CA . LEU A 1 81 ? -2.355 3.032 9.036 1.00 88.00 81 LEU A CA 1
ATOM 679 C C . LEU A 1 81 ? -2.307 4.347 8.247 1.00 88.00 81 LEU A C 1
ATOM 681 O O . LEU A 1 81 ? -1.992 4.326 7.061 1.00 88.00 81 LEU A O 1
ATOM 685 N N . ASN A 1 82 ? -2.565 5.489 8.894 1.00 88.06 82 ASN A N 1
ATOM 686 C CA . ASN A 1 82 ? -2.384 6.804 8.269 1.00 88.06 82 ASN A CA 1
ATOM 687 C C . ASN A 1 82 ? -0.917 7.052 7.892 1.00 88.06 82 ASN A C 1
ATOM 689 O O . ASN A 1 82 ? -0.643 7.510 6.787 1.00 88.06 82 ASN A O 1
ATOM 693 N N . PHE A 1 83 ? 0.020 6.735 8.790 1.00 88.62 83 PHE A N 1
ATOM 694 C CA . PHE A 1 83 ? 1.451 6.871 8.527 1.00 88.62 83 PHE A CA 1
ATOM 695 C C . PHE A 1 83 ? 1.891 5.970 7.370 1.00 88.62 83 PHE A C 1
ATOM 697 O O . PHE A 1 83 ? 2.537 6.439 6.438 1.00 88.62 83 PHE A O 1
ATOM 704 N N . PHE A 1 84 ? 1.470 4.703 7.381 1.00 88.31 84 PHE A N 1
ATOM 705 C CA . PHE A 1 84 ? 1.714 3.769 6.286 1.00 88.31 84 PHE A CA 1
ATOM 706 C C . PHE A 1 84 ? 1.192 4.315 4.950 1.00 88.31 84 PHE A C 1
ATOM 708 O O . PHE A 1 84 ? 1.945 4.386 3.981 1.00 88.31 84 PHE A O 1
ATOM 715 N N . ALA A 1 85 ? -0.063 4.770 4.905 1.00 89.50 85 ALA A N 1
ATOM 716 C CA . ALA A 1 85 ? -0.655 5.334 3.696 1.00 89.50 85 ALA A CA 1
ATOM 717 C C . ALA A 1 85 ? 0.102 6.581 3.199 1.00 89.50 85 ALA A C 1
ATOM 719 O O . ALA A 1 85 ? 0.333 6.714 2.000 1.00 89.50 85 ALA A O 1
ATOM 720 N N . ALA A 1 86 ? 0.545 7.459 4.105 1.00 89.19 86 ALA A N 1
ATOM 721 C CA . ALA A 1 86 ? 1.339 8.637 3.759 1.00 89.19 86 ALA A CA 1
ATOM 722 C C . ALA A 1 86 ? 2.709 8.269 3.165 1.00 89.19 86 ALA A C 1
ATOM 724 O O . ALA A 1 86 ? 3.110 8.843 2.155 1.00 89.19 86 ALA A O 1
ATOM 725 N N . VAL A 1 87 ? 3.409 7.285 3.743 1.00 89.38 87 VAL A N 1
ATOM 726 C CA . VAL A 1 87 ? 4.695 6.804 3.211 1.00 89.38 87 VAL A CA 1
ATOM 727 C C . VAL A 1 87 ? 4.520 6.240 1.802 1.00 89.38 87 VAL A C 1
ATOM 729 O O . VAL A 1 87 ? 5.269 6.611 0.899 1.00 89.38 87 VAL A O 1
ATOM 732 N N . VAL A 1 88 ? 3.506 5.396 1.581 1.00 88.62 88 VAL A N 1
ATOM 733 C CA . VAL A 1 88 ? 3.227 4.842 0.246 1.00 88.62 88 VAL A CA 1
ATOM 734 C C . VAL A 1 88 ? 2.876 5.958 -0.740 1.00 88.62 88 VAL A C 1
ATOM 736 O O . VAL A 1 88 ? 3.385 5.955 -1.858 1.00 88.62 88 VAL A O 1
ATOM 739 N N . LEU A 1 89 ? 2.071 6.944 -0.330 1.00 91.12 89 LEU A N 1
ATOM 740 C CA . LEU A 1 89 ? 1.722 8.085 -1.175 1.00 91.12 89 LEU A CA 1
ATOM 741 C C . LEU A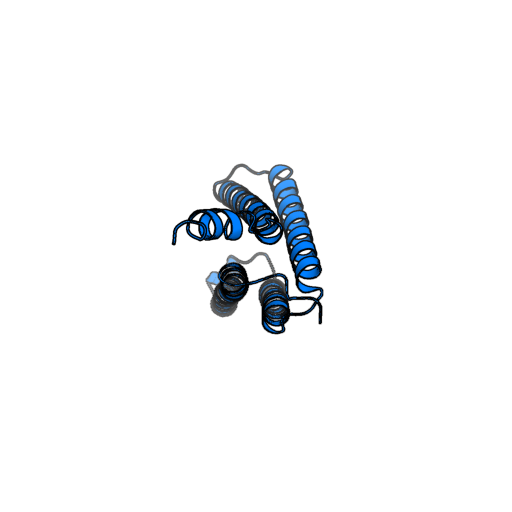 1 89 ? 2.968 8.854 -1.629 1.00 91.12 89 LEU A C 1
ATOM 743 O O . LEU A 1 89 ? 3.116 9.119 -2.817 1.00 91.12 89 LEU A O 1
ATOM 747 N N . ILE A 1 90 ? 3.880 9.171 -0.704 1.00 90.12 90 ILE A N 1
ATOM 748 C CA . ILE A 1 90 ? 5.129 9.880 -1.016 1.00 90.12 90 ILE A CA 1
ATOM 749 C C . ILE A 1 90 ? 5.969 9.077 -2.013 1.00 90.12 90 ILE A C 1
ATOM 751 O O . ILE A 1 90 ? 6.435 9.637 -3.005 1.00 90.12 90 ILE A O 1
ATOM 755 N N . LEU A 1 91 ? 6.128 7.769 -1.787 1.00 88.50 91 LEU A N 1
ATOM 756 C CA . LEU A 1 91 ? 6.909 6.896 -2.666 1.00 88.50 91 LEU A CA 1
ATOM 757 C C . LEU A 1 91 ? 6.322 6.829 -4.080 1.00 88.50 91 LEU A C 1
ATOM 759 O O . LEU A 1 91 ? 7.058 6.966 -5.057 1.00 88.50 91 LEU A O 1
ATOM 763 N N . VAL A 1 92 ? 5.003 6.657 -4.203 1.00 88.88 92 VAL A N 1
ATOM 764 C CA . VAL A 1 92 ? 4.332 6.576 -5.509 1.00 88.88 92 VAL A CA 1
ATOM 765 C C . VAL A 1 92 ? 4.368 7.928 -6.220 1.00 88.88 92 VAL A C 1
ATOM 767 O O . VAL A 1 92 ? 4.658 7.972 -7.413 1.00 88.88 92 VAL A O 1
ATOM 770 N N . CYS A 1 93 ? 4.160 9.039 -5.508 1.00 89.81 93 CYS A N 1
ATOM 771 C CA . CYS A 1 93 ? 4.300 10.382 -6.072 1.00 89.81 93 CYS A CA 1
ATOM 772 C C . CYS A 1 93 ? 5.727 10.647 -6.568 1.00 89.81 93 CYS A C 1
ATOM 774 O O . CYS A 1 93 ? 5.896 11.165 -7.668 1.00 89.81 93 CYS A O 1
ATOM 776 N N . PHE A 1 94 ? 6.751 10.263 -5.800 1.00 88.12 94 PHE A N 1
ATOM 777 C CA . PHE A 1 94 ? 8.152 10.413 -6.198 1.00 88.12 94 PHE A CA 1
ATOM 778 C C . PHE A 1 94 ? 8.499 9.562 -7.426 1.00 88.12 94 PHE A C 1
ATOM 780 O O . PHE A 1 94 ? 9.142 10.050 -8.360 1.00 88.12 94 PHE A O 1
ATOM 787 N N . ALA A 1 95 ? 8.031 8.312 -7.464 1.00 85.69 95 ALA A N 1
ATOM 788 C CA . ALA A 1 95 ? 8.197 7.439 -8.620 1.00 85.69 95 ALA A CA 1
ATOM 789 C C . ALA A 1 95 ? 7.510 8.028 -9.862 1.00 85.69 95 ALA A C 1
ATOM 791 O O . ALA A 1 95 ? 8.119 8.100 -10.928 1.00 85.69 95 ALA A O 1
ATOM 792 N N . ASN A 1 96 ? 6.273 8.512 -9.715 1.00 88.00 96 ASN A N 1
ATOM 793 C CA . ASN A 1 96 ? 5.515 9.105 -10.813 1.00 88.00 96 ASN A CA 1
ATOM 794 C C . ASN A 1 96 ? 6.161 10.407 -11.315 1.00 88.00 96 ASN A C 1
ATOM 796 O O . ASN A 1 96 ? 6.329 10.588 -12.516 1.00 88.00 96 ASN A O 1
ATOM 800 N N . TYR A 1 97 ? 6.611 11.278 -10.406 1.00 86.88 97 TYR A N 1
ATOM 801 C CA . TYR A 1 97 ? 7.359 12.492 -10.743 1.00 86.88 97 TYR A CA 1
ATOM 802 C C . TYR A 1 97 ? 8.636 12.178 -11.532 1.00 86.88 97 TYR A C 1
ATOM 804 O O . TYR A 1 97 ? 8.901 12.796 -12.563 1.00 86.88 97 TYR A O 1
ATOM 812 N N . THR A 1 98 ? 9.409 11.190 -11.076 1.00 85.44 98 THR A N 1
ATOM 813 C CA . THR A 1 98 ? 10.649 10.775 -11.745 1.00 85.44 98 THR A CA 1
ATOM 814 C C . THR A 1 98 ? 10.370 10.243 -13.151 1.00 85.44 98 THR A C 1
ATOM 816 O O . THR A 1 98 ? 11.061 10.616 -14.095 1.00 85.44 98 THR A O 1
ATOM 819 N N . LEU A 1 99 ? 9.315 9.441 -13.320 1.00 84.75 99 LEU A N 1
ATOM 820 C CA . LEU A 1 99 ? 8.890 8.915 -14.621 1.00 84.75 99 LEU A CA 1
ATOM 821 C C . LEU A 1 99 ? 8.437 10.009 -15.593 1.00 84.75 99 LEU A C 1
ATOM 823 O O . LEU A 1 99 ? 8.795 9.957 -16.767 1.00 84.75 99 LEU A O 1
ATOM 827 N N . ILE A 1 100 ? 7.692 11.007 -15.109 1.00 82.88 100 ILE A N 1
ATOM 828 C CA . ILE A 1 100 ? 7.262 12.162 -15.911 1.00 82.88 100 ILE A CA 1
ATOM 829 C C . ILE A 1 100 ? 8.467 13.027 -16.316 1.00 82.88 100 ILE A C 1
ATOM 831 O O . ILE A 1 100 ? 8.496 13.567 -17.419 1.00 82.88 100 ILE A O 1
ATOM 835 N N . LYS A 1 101 ? 9.481 13.162 -15.451 1.00 82.25 101 LYS A N 1
ATOM 836 C CA . LYS A 1 101 ? 10.675 13.975 -15.733 1.00 82.25 101 LYS A CA 1
ATOM 837 C C . LYS A 1 101 ? 11.660 13.287 -16.684 1.00 82.25 101 LYS A C 1
ATOM 839 O O . LYS A 1 101 ? 12.255 13.951 -17.525 1.00 82.25 101 LYS A O 1
ATOM 844 N N . SER A 1 102 ? 11.843 11.976 -16.555 1.00 77.31 102 SER A N 1
ATOM 845 C CA . SER A 1 102 ? 12.773 11.167 -17.363 1.00 77.31 102 SER A CA 1
ATOM 846 C C . SER A 1 102 ? 12.113 10.562 -18.611 1.00 77.31 102 SER A C 1
ATOM 848 O O . SER A 1 102 ? 12.546 9.526 -19.113 1.00 77.31 102 SER A O 1
ATOM 850 N N . TYR A 1 103 ? 11.030 11.180 -19.072 1.00 72.06 103 TYR A N 1
ATOM 851 C CA . TYR A 1 103 ? 10.040 10.567 -19.941 1.00 72.06 103 TYR A CA 1
ATOM 852 C C . TYR A 1 103 ? 10.544 10.295 -21.364 1.00 72.06 103 TYR A C 1
ATOM 854 O O . TYR A 1 103 ? 11.004 11.189 -22.073 1.00 72.06 103 TYR A O 1
ATOM 862 N N . ILE A 1 104 ? 10.365 9.049 -21.801 1.00 68.50 104 ILE A N 1
ATOM 863 C CA . ILE A 1 104 ? 10.399 8.636 -23.205 1.00 68.50 104 ILE A CA 1
ATOM 864 C C . ILE A 1 104 ? 8.974 8.199 -23.531 1.00 68.50 104 ILE A C 1
ATOM 866 O O . ILE A 1 104 ? 8.465 7.270 -22.904 1.00 68.50 104 ILE A O 1
ATOM 870 N N . ASN A 1 105 ? 8.314 8.866 -24.481 1.00 75.19 105 ASN A N 1
ATOM 871 C CA . ASN A 1 105 ? 6.926 8.555 -24.823 1.00 75.19 105 ASN A CA 1
ATOM 872 C C . ASN A 1 105 ? 6.826 7.160 -25.454 1.00 75.19 105 ASN A C 1
ATOM 874 O O . ASN A 1 105 ? 7.082 6.980 -26.644 1.00 75.19 105 ASN A O 1
ATOM 878 N N . ASN A 1 106 ? 6.464 6.165 -24.648 1.00 82.88 106 ASN A N 1
ATOM 879 C CA . ASN A 1 106 ? 6.148 4.826 -25.112 1.00 82.88 106 ASN A CA 1
ATOM 880 C C . ASN A 1 106 ? 4.983 4.231 -24.308 1.00 82.88 106 ASN A C 1
ATOM 882 O O . ASN A 1 106 ? 4.648 4.684 -23.210 1.00 82.88 106 ASN A O 1
ATOM 886 N N . SER A 1 107 ? 4.364 3.190 -24.870 1.00 79.62 107 SER A N 1
ATOM 887 C CA . SER A 1 107 ? 3.187 2.545 -24.276 1.00 79.62 107 SER A CA 1
ATOM 888 C C . SER A 1 107 ? 3.442 2.019 -22.860 1.00 79.62 107 SER A C 1
ATOM 890 O O . SER A 1 107 ? 2.535 2.044 -22.032 1.00 79.62 107 SER A O 1
ATOM 892 N N . TYR A 1 108 ? 4.663 1.563 -22.569 1.00 78.00 108 TYR A N 1
ATOM 893 C CA . TYR A 1 108 ? 5.028 1.033 -21.258 1.00 78.00 108 TYR A CA 1
ATOM 894 C C . TYR A 1 108 ? 5.051 2.135 -20.192 1.00 78.00 108 TYR A C 1
ATOM 896 O O . TYR A 1 108 ? 4.368 2.024 -19.178 1.00 78.00 108 TYR A O 1
ATOM 904 N N . TYR A 1 109 ? 5.767 3.236 -20.425 1.00 80.00 109 TYR A N 1
ATOM 905 C CA . TYR A 1 109 ? 5.838 4.342 -19.470 1.00 80.00 109 TYR A CA 1
ATOM 906 C C . TYR A 1 109 ? 4.480 5.025 -19.279 1.00 80.00 109 TYR A C 1
ATOM 908 O O . TYR A 1 109 ? 4.133 5.368 -18.150 1.00 80.00 109 TYR A O 1
ATOM 916 N N . ASN A 1 110 ? 3.672 5.132 -20.338 1.00 83.50 110 ASN A N 1
ATOM 917 C CA . ASN A 1 110 ? 2.293 5.623 -20.243 1.00 83.50 110 ASN A CA 1
ATOM 918 C C . ASN A 1 110 ? 1.431 4.749 -19.336 1.00 83.50 110 ASN A C 1
ATOM 920 O O . ASN A 1 110 ? 0.737 5.263 -18.459 1.00 83.50 110 ASN A O 1
ATOM 924 N N . PHE A 1 111 ? 1.523 3.429 -19.498 1.00 83.88 111 PHE A N 1
ATOM 925 C CA . PHE A 1 111 ? 0.839 2.488 -18.622 1.00 83.88 111 PHE A CA 1
ATOM 926 C C . PHE A 1 111 ? 1.283 2.643 -17.159 1.00 83.88 111 PHE A C 1
ATOM 928 O O . PHE A 1 111 ? 0.434 2.744 -16.274 1.00 83.88 111 PHE A O 1
ATOM 935 N N . VAL A 1 112 ? 2.592 2.729 -16.895 1.00 82.69 112 VAL A N 1
ATOM 936 C CA . VAL A 1 112 ? 3.122 2.868 -15.527 1.00 82.69 112 VAL A CA 1
A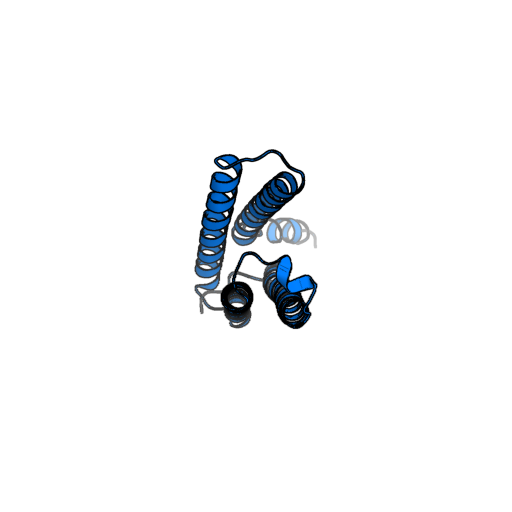TOM 937 C C . VAL A 1 112 ? 2.673 4.184 -14.873 1.00 82.69 112 VAL A C 1
ATOM 939 O O . VAL A 1 112 ? 2.311 4.185 -13.697 1.00 82.69 112 VAL A O 1
ATOM 942 N N . ILE A 1 113 ? 2.636 5.297 -15.614 1.00 85.75 113 ILE A N 1
ATOM 943 C CA . ILE A 1 113 ? 2.151 6.594 -15.104 1.00 85.75 113 ILE A CA 1
ATOM 944 C C . ILE A 1 113 ? 0.661 6.525 -14.751 1.00 85.75 113 ILE A C 1
ATOM 946 O O . ILE A 1 113 ? 0.258 6.970 -13.671 1.00 85.75 113 ILE A O 1
ATOM 950 N N . ILE A 1 114 ? -0.165 5.940 -15.626 1.00 89.31 114 ILE A N 1
ATOM 951 C CA . ILE A 1 114 ? -1.602 5.758 -15.373 1.00 89.31 114 ILE A CA 1
ATOM 952 C C . ILE A 1 114 ? -1.805 4.875 -14.139 1.00 89.31 114 ILE A C 1
ATOM 954 O O . ILE A 1 114 ? -2.571 5.234 -13.245 1.00 89.31 114 ILE A O 1
ATOM 958 N N . PHE A 1 115 ? -1.074 3.764 -14.045 1.00 85.88 115 PHE A N 1
ATOM 959 C CA . PHE A 1 115 ? -1.129 2.868 -12.896 1.00 85.88 115 PHE A CA 1
ATOM 960 C C . PHE A 1 115 ? -0.760 3.584 -11.590 1.00 85.88 115 PHE A C 1
ATOM 962 O O . PHE A 1 115 ? -1.529 3.543 -10.631 1.00 85.88 115 PHE A O 1
ATOM 969 N N . ASN A 1 116 ? 0.359 4.314 -11.557 1.00 87.88 116 ASN A N 1
ATOM 970 C CA . ASN A 1 116 ? 0.766 5.082 -10.378 1.00 87.88 116 ASN A CA 1
ATOM 971 C C . ASN A 1 116 ? -0.275 6.141 -9.993 1.00 87.88 116 ASN A C 1
ATOM 973 O O . ASN A 1 116 ? -0.546 6.343 -8.811 1.00 87.88 116 ASN A O 1
ATOM 977 N N . THR A 1 117 ? -0.900 6.785 -10.979 1.00 89.44 117 THR A N 1
ATOM 978 C CA . THR A 1 117 ? -1.970 7.766 -10.750 1.00 89.44 117 THR A CA 1
ATOM 979 C C . THR A 1 117 ? -3.202 7.114 -10.119 1.00 89.44 117 THR A C 1
ATOM 981 O O . THR A 1 117 ? -3.738 7.633 -9.140 1.00 89.44 117 THR A O 1
ATOM 984 N N . LEU A 1 118 ? -3.608 5.935 -10.600 1.00 89.94 118 LEU A N 1
ATOM 985 C CA . LEU A 1 118 ? -4.693 5.158 -9.992 1.00 89.94 118 LEU A CA 1
ATOM 986 C C . LEU A 1 118 ? -4.364 4.751 -8.551 1.00 89.94 118 LEU A C 1
ATOM 988 O O . LEU A 1 118 ? -5.221 4.852 -7.672 1.00 89.94 118 LEU A O 1
ATOM 992 N N . VAL A 1 119 ? -3.119 4.343 -8.287 1.00 88.44 119 VAL A N 1
ATOM 993 C CA . VAL A 1 119 ? -2.650 4.015 -6.934 1.00 88.44 119 VAL A CA 1
ATOM 994 C C . VAL A 1 119 ? -2.718 5.241 -6.016 1.00 88.44 119 VAL A C 1
ATOM 996 O O . VAL A 1 119 ? -3.191 5.121 -4.887 1.00 88.44 119 VAL A O 1
ATOM 999 N N . ILE A 1 120 ? -2.331 6.430 -6.490 1.00 90.94 120 ILE A N 1
ATOM 1000 C CA . ILE A 1 120 ? -2.468 7.687 -5.735 1.00 90.94 120 ILE A CA 1
ATOM 1001 C C . ILE A 1 120 ? -3.937 7.947 -5.380 1.00 90.94 120 ILE A C 1
ATOM 1003 O O . ILE A 1 120 ? -4.251 8.157 -4.206 1.00 90.94 120 ILE A O 1
ATOM 1007 N N . CYS A 1 121 ? -4.846 7.879 -6.358 1.00 92.06 121 CYS A N 1
ATOM 1008 C CA . CYS A 1 121 ? -6.283 8.047 -6.120 1.00 92.06 121 CYS A CA 1
ATOM 1009 C C . CYS A 1 121 ? -6.804 7.048 -5.080 1.00 92.06 121 CYS A C 1
ATOM 1011 O O . CYS A 1 121 ? -7.556 7.418 -4.175 1.00 92.06 121 CYS A O 1
ATOM 1013 N N . PHE A 1 122 ? -6.363 5.794 -5.167 1.00 89.19 122 PHE A N 1
ATOM 1014 C CA . PHE A 1 122 ? -6.734 4.755 -4.219 1.00 89.19 122 PHE A CA 1
ATOM 1015 C C . PHE A 1 122 ? -6.234 5.053 -2.796 1.00 89.19 122 PHE A C 1
ATOM 1017 O O . PHE A 1 122 ? -6.984 4.889 -1.835 1.00 89.19 122 PHE A O 1
ATOM 1024 N N . ILE A 1 123 ? -4.997 5.530 -2.635 1.00 90.06 123 ILE A N 1
ATOM 1025 C CA . ILE A 1 123 ? -4.440 5.883 -1.320 1.00 90.06 123 ILE A CA 1
ATOM 1026 C C . ILE A 1 123 ? -5.174 7.086 -0.716 1.00 90.06 123 ILE A C 1
ATOM 1028 O O . ILE A 1 123 ? -5.475 7.087 0.478 1.00 90.06 123 ILE A O 1
ATOM 1032 N N . LEU A 1 124 ? -5.521 8.087 -1.527 1.00 92.12 124 LEU A N 1
ATOM 1033 C CA . LEU A 1 124 ? -6.328 9.222 -1.072 1.00 92.12 124 LEU A CA 1
ATOM 1034 C C . LEU A 1 124 ? -7.705 8.761 -0.584 1.00 92.12 124 LEU A C 1
ATOM 1036 O O . LEU A 1 124 ? -8.133 9.153 0.503 1.00 92.12 124 LEU A O 1
ATOM 1040 N N . PHE A 1 125 ? -8.360 7.870 -1.333 1.00 90.19 125 PHE A N 1
ATOM 1041 C CA . PHE A 1 125 ? -9.607 7.242 -0.901 1.00 90.19 125 PHE A CA 1
ATOM 1042 C C . PHE A 1 125 ? -9.427 6.451 0.402 1.00 90.19 125 PHE A C 1
ATOM 1044 O O . PHE A 1 125 ? -10.237 6.591 1.317 1.00 90.19 125 PHE A O 1
ATOM 1051 N N . TYR A 1 126 ? -8.353 5.666 0.526 1.00 88.88 126 TYR A N 1
ATOM 1052 C CA . TYR A 1 126 ? -8.027 4.906 1.733 1.00 88.88 126 TYR A CA 1
ATOM 1053 C C . TYR A 1 126 ? -7.922 5.825 2.957 1.00 88.88 126 TYR A C 1
ATOM 1055 O O . TYR A 1 126 ? -8.580 5.581 3.970 1.00 88.88 126 TYR A O 1
ATOM 1063 N N . ILE A 1 127 ? -7.139 6.906 2.859 1.00 90.12 127 ILE A N 1
ATOM 1064 C CA . ILE A 1 127 ? -6.953 7.887 3.937 1.00 90.12 127 ILE A CA 1
ATOM 1065 C C . ILE A 1 127 ? -8.286 8.559 4.267 1.00 90.12 127 ILE A C 1
ATOM 1067 O O . ILE A 1 127 ? -8.661 8.638 5.439 1.00 90.12 127 ILE A O 1
ATOM 1071 N N . PHE A 1 128 ? -9.027 9.012 3.256 1.00 89.56 128 PHE A N 1
ATOM 1072 C CA . PHE A 1 128 ? -10.332 9.632 3.458 1.00 89.56 128 PHE A CA 1
ATOM 1073 C C . PHE A 1 128 ? -11.284 8.685 4.198 1.00 89.56 128 PHE A C 1
ATOM 1075 O O . PHE A 1 128 ? -11.809 9.033 5.254 1.00 89.56 128 PHE A O 1
ATOM 1082 N N . TYR A 1 129 ? -11.440 7.451 3.717 1.00 87.12 129 TYR A N 1
ATOM 1083 C CA . TYR A 1 129 ? -12.360 6.469 4.286 1.00 87.12 129 TYR A CA 1
ATOM 1084 C C . TYR A 1 129 ? -11.976 6.040 5.712 1.00 87.12 129 TYR A C 1
ATOM 1086 O O . TYR A 1 129 ? -12.853 5.857 6.571 1.00 87.12 129 TYR A O 1
ATOM 1094 N N . LEU A 1 130 ? -10.668 5.929 5.983 1.00 86.31 130 LEU A N 1
ATOM 1095 C CA . LEU A 1 130 ? -10.110 5.623 7.302 1.00 86.31 130 LEU A CA 1
ATOM 1096 C C . LEU A 1 130 ? -10.398 6.737 8.319 1.00 86.31 130 LEU A C 1
ATOM 1098 O O . LEU A 1 130 ? -10.615 6.467 9.504 1.00 86.31 130 LEU A O 1
ATOM 1102 N N . ASN A 1 131 ? -10.388 7.994 7.870 1.00 86.19 131 ASN A N 1
ATOM 1103 C CA . ASN A 1 131 ? -10.573 9.159 8.732 1.00 86.19 131 ASN A CA 1
ATOM 1104 C C . ASN A 1 131 ? -12.018 9.658 8.799 1.00 86.19 131 ASN A C 1
ATOM 1106 O O . ASN A 1 131 ? -12.361 10.336 9.770 1.00 86.19 131 ASN A O 1
ATOM 1110 N N . HIS A 1 132 ? -12.861 9.283 7.839 1.00 83.38 132 HIS A N 1
ATOM 1111 C CA . HIS A 1 132 ? -14.272 9.633 7.824 1.00 83.38 132 HIS A CA 1
ATOM 1112 C C . HIS A 1 132 ? -14.980 9.042 9.053 1.00 83.38 132 HIS A C 1
ATOM 1114 O O . HIS A 1 132 ? -14.931 7.831 9.301 1.00 83.38 132 HIS A O 1
ATOM 1120 N N . ARG A 1 133 ? -15.621 9.894 9.855 1.00 66.69 133 ARG A N 1
ATOM 1121 C CA . ARG A 1 133 ? -16.463 9.452 10.974 1.00 66.69 133 ARG A CA 1
ATOM 1122 C C . ARG A 1 133 ? -17.774 8.926 10.387 1.00 66.69 133 ARG A C 1
ATOM 1124 O O . ARG A 1 133 ? -18.311 9.546 9.481 1.00 66.69 133 ARG A O 1
ATOM 1131 N N . GLU A 1 134 ? -18.267 7.783 10.864 1.00 59.56 134 GLU A N 1
ATOM 1132 C CA . GLU A 1 134 ? -19.653 7.374 10.589 1.00 59.56 134 GLU A CA 1
ATOM 1133 C C . GLU A 1 134 ? -20.563 8.377 11.316 1.00 59.56 134 GLU A C 1
ATOM 1135 O O . GLU A 1 134 ? -20.843 8.203 12.496 1.00 59.56 134 GLU A O 1
ATOM 1140 N N . ILE A 1 135 ? -20.913 9.487 10.661 1.00 52.56 135 ILE A N 1
ATOM 1141 C CA . ILE A 1 135 ? -21.772 10.530 11.245 1.00 52.56 135 ILE A CA 1
ATOM 1142 C C . ILE A 1 135 ? -23.260 10.159 11.115 1.00 52.56 135 ILE A C 1
ATOM 1144 O O . ILE A 1 135 ? -24.062 10.600 11.920 1.00 52.56 135 ILE A O 1
ATOM 1148 N N . GLU A 1 136 ? -23.644 9.237 10.231 1.00 47.91 136 GLU A N 1
ATOM 1149 C CA . GLU A 1 136 ? -25.058 9.083 9.839 1.00 47.91 136 GLU A CA 1
ATOM 1150 C C . GLU A 1 136 ? -25.651 7.686 10.073 1.00 47.91 136 GLU A C 1
ATOM 1152 O O . GLU A 1 136 ? -26.461 7.203 9.287 1.00 47.91 136 GLU A O 1
ATOM 1157 N N . LYS A 1 137 ? -25.269 6.986 11.147 1.00 46.16 137 LYS A N 1
ATOM 1158 C CA . LYS A 1 137 ? -26.066 5.821 11.590 1.00 46.16 137 LYS A CA 1
ATOM 1159 C C . LYS A 1 137 ? -26.939 6.083 12.805 1.00 46.16 137 LYS A C 1
ATOM 1161 O O . LYS A 1 137 ? -27.973 5.444 12.929 1.00 46.16 137 LYS A O 1
ATOM 1166 N N . ASN A 1 138 ? -26.583 7.062 13.633 1.00 45.47 138 ASN A N 1
ATOM 1167 C CA . ASN A 1 138 ? -27.367 7.392 14.820 1.00 45.47 138 ASN A CA 1
ATOM 1168 C C . ASN A 1 138 ? -28.479 8.418 14.559 1.00 45.47 138 ASN A C 1
ATOM 1170 O O . ASN A 1 138 ? -29.383 8.501 15.377 1.00 45.47 138 ASN A O 1
ATOM 1174 N N . GLU A 1 139 ? -28.454 9.179 13.457 1.00 44.31 139 GLU A N 1
ATOM 1175 C CA . GLU A 1 139 ? -29.554 10.108 13.140 1.00 44.31 139 GLU A CA 1
ATOM 1176 C C . GLU A 1 139 ? -30.745 9.381 12.500 1.00 44.31 139 GLU A C 1
ATOM 1178 O O . GLU A 1 139 ? -31.867 9.527 12.968 1.00 44.31 139 GLU A O 1
ATOM 1183 N N . ILE A 1 140 ? -30.514 8.495 11.525 1.00 48.78 140 ILE A N 1
ATOM 1184 C CA . ILE A 1 140 ? -31.597 7.741 10.862 1.00 48.78 140 ILE A CA 1
ATOM 1185 C C . ILE A 1 140 ? -32.238 6.710 11.810 1.00 48.78 140 ILE A C 1
ATOM 1187 O O . ILE A 1 140 ? -33.445 6.495 11.767 1.00 48.78 140 ILE A O 1
ATOM 1191 N N . GLU A 1 141 ? -31.462 6.111 12.719 1.00 46.19 141 GLU A N 1
ATOM 1192 C CA . GLU A 1 141 ? -31.970 5.136 13.698 1.00 46.19 141 GLU A CA 1
ATOM 1193 C C . GLU A 1 141 ? -32.661 5.798 14.915 1.00 46.19 141 GLU A C 1
ATOM 1195 O O . GLU A 1 141 ? -33.377 5.116 15.647 1.00 46.19 141 GLU A O 1
ATOM 1200 N N . ASN A 1 142 ? -32.496 7.118 15.116 1.00 49.38 142 ASN A N 1
ATOM 1201 C CA . ASN A 1 142 ? -33.239 7.903 16.118 1.00 49.38 142 ASN A CA 1
ATOM 1202 C C . ASN A 1 142 ? -34.504 8.571 15.563 1.00 49.38 142 ASN A C 1
ATOM 1204 O O . ASN A 1 142 ? -35.408 8.861 16.340 1.00 49.38 142 ASN A O 1
ATOM 1208 N N . ILE A 1 143 ? -34.606 8.789 14.248 1.00 56.84 143 ILE A N 1
ATOM 1209 C CA . ILE A 1 143 ? -35.840 9.305 13.629 1.00 56.84 143 ILE A CA 1
ATOM 1210 C C . ILE A 1 143 ? -36.988 8.286 13.766 1.00 56.84 143 ILE A C 1
ATOM 1212 O O . ILE A 1 143 ? -38.133 8.678 13.942 1.00 56.84 143 ILE A O 1
ATOM 1216 N N . GLY A 1 144 ? -36.686 6.982 13.769 1.00 52.91 144 GLY A N 1
ATOM 1217 C CA . GLY A 1 144 ? -37.679 5.908 13.927 1.00 52.91 144 GLY A CA 1
ATOM 1218 C C . GLY A 1 144 ? -37.943 5.435 15.364 1.00 52.91 144 GLY A C 1
ATOM 1219 O O . GLY A 1 144 ? -38.576 4.402 15.532 1.00 52.91 144 GLY A O 1
ATOM 1220 N N . LYS A 1 145 ? -37.421 6.114 16.398 1.00 54.03 145 LYS A N 1
ATOM 1221 C CA . LYS A 1 145 ? -37.609 5.729 17.818 1.00 54.03 145 LYS A CA 1
ATOM 1222 C C . LYS A 1 145 ? -38.452 6.720 18.626 1.00 54.03 145 LYS A C 1
ATOM 1224 O O . LYS A 1 145 ? -38.506 6.613 19.848 1.00 54.03 145 LYS A O 1
ATOM 1229 N N . HIS A 1 146 ? -39.086 7.678 17.954 1.00 56.34 146 HIS A N 1
ATOM 1230 C CA . HIS A 1 146 ? -39.988 8.651 18.575 1.00 56.34 146 HIS A CA 1
ATOM 1231 C C . HIS A 1 146 ? -41.472 8.442 18.239 1.00 56.34 146 HIS A C 1
ATOM 1233 O O . HIS A 1 146 ? -42.292 9.247 18.667 1.00 56.34 146 HIS A O 1
ATOM 1239 N N . GLU A 1 147 ? -41.824 7.346 17.567 1.00 52.03 147 GLU A N 1
ATOM 1240 C CA . GLU A 1 147 ? -43.212 6.905 17.393 1.00 52.03 147 GLU A CA 1
ATOM 1241 C C . GLU A 1 147 ? -43.322 5.437 17.827 1.00 52.03 147 GLU A C 1
ATOM 1243 O O . GLU A 1 147 ? -43.011 4.534 17.053 1.00 52.03 147 GLU A O 1
ATOM 1248 N N . ASP A 1 148 ? -43.576 5.249 19.129 1.00 45.62 148 ASP A N 1
ATOM 1249 C CA . ASP A 1 148 ? -44.556 4.324 19.740 1.00 45.62 148 ASP A CA 1
ATOM 1250 C C . ASP A 1 148 ? -44.418 4.329 21.278 1.00 45.62 148 ASP A C 1
ATOM 1252 O O . ASP A 1 148 ? -43.348 3.935 21.805 1.00 45.62 148 ASP A O 1
#

Sequence (148 aa):
MKEFFLKGKKYKLFLRFHLFIVGLYSLYLMNTVMSYNSLDDAKYYKESISENILKYSLYIIVNLIAGIIIFCKLKYTKIILNFFAAVVLILVCFANYTLIKSYINNSYYNFVIIFNTLVICFILFYIFYLNHREIEKNEIENIGKHED

pLDDT: mean 79.29, std 13.19, range [44.31, 92.12]

Foldseek 3Di:
DPDQLQDDPRLVVLLVVLVVQLVVLVVVLVVLVVQCVDPPNVVVDPDDNVVSNVVSVVSNVVSVVLNVCSVVSDPCNLVVLLVVLVVLLVVLVVVLVVCVVVDDDDPVSVVSNVVSVVVNVVSVVVNCVSPDDPPPPVVVVVVVVPDD

Radius of gyration: 20.32 Å; chains: 1; bounding box: 63×34×52 Å